Protein AF-A0A832PWU1-F1 (afdb_monomer_lite)

Sequence (85 aa):
VDFKGAADGQILPTEINAGRFGTTHHFYSAAGANFPYYMLKVAFNEPPPTLSKFNALPPDLYWIRTLDAGPVLISKDELEAKSLI

Radius of gyration: 16.18 Å; chains: 1; bounding box: 37×31×45 Å

Foldseek 3Di:
DDWDADPVRDIGDDDDDPPDDDPCLVVCVVQPNNVVVQVVCVVVVHHGDDADPPCRGDPQWDWDDDPVDDIDIDGNVRVVVVVVD

pLDDT: mean 93.75, std 7.52, range [45.5, 98.25]

Secondary structure (DSSP, 8-state):
-EEEE-TTS-EEEEE--TTS--TTHHHHHHTT--HHHHHHHHHTTPPPPP--SS--S-SSEEEE--SSS--EEEEHHHHHHHTT-

Structure (mmCIF, N/CA/C/O backbone):
data_AF-A0A832PWU1-F1
#
_entry.id   AF-A0A832PWU1-F1
#
loop_
_atom_site.group_PDB
_atom_site.id
_atom_site.type_symbol
_atom_site.label_atom_id
_atom_site.label_alt_id
_atom_site.label_comp_id
_atom_site.label_asym_id
_atom_site.label_entity_id
_atom_site.label_seq_id
_atom_site.pdbx_PDB_ins_code
_atom_site.Cartn_x
_atom_site.Cartn_y
_atom_site.Cartn_z
_atom_site.occupancy
_atom_site.B_iso_or_equiv
_atom_site.auth_seq_id
_atom_site.auth_comp_id
_atom_site.auth_asym_id
_atom_site.auth_atom_id
_atom_site.pdbx_PDB_model_num
ATOM 1 N N . VAL A 1 1 ? -7.464 -7.674 4.325 1.00 91.00 1 VAL A N 1
ATOM 2 C CA . VAL A 1 1 ? -8.637 -8.537 4.086 1.00 91.00 1 VAL A CA 1
ATOM 3 C C . VAL A 1 1 ? -8.420 -9.097 2.717 1.00 91.00 1 VAL A C 1
ATOM 5 O O . VAL A 1 1 ? -8.175 -8.310 1.805 1.00 91.00 1 VAL A O 1
ATOM 8 N N . ASP A 1 2 ? -8.454 -10.411 2.616 1.00 94.62 2 ASP A N 1
ATOM 9 C CA . ASP A 1 2 ? -8.108 -11.099 1.387 1.00 94.62 2 ASP A CA 1
ATOM 10 C C . ASP A 1 2 ? -9.395 -11.594 0.742 1.00 94.62 2 ASP A C 1
ATOM 12 O O . ASP A 1 2 ? -10.343 -11.995 1.426 1.00 94.62 2 ASP A O 1
ATOM 16 N N . PHE A 1 3 ? -9.435 -11.502 -0.580 1.00 96.19 3 PHE A N 1
ATOM 17 C CA . PHE A 1 3 ? -10.584 -11.867 -1.386 1.00 96.19 3 PHE A CA 1
ATOM 18 C C . PHE A 1 3 ? -10.137 -12.743 -2.549 1.00 96.19 3 PHE A C 1
ATOM 20 O O . PHE A 1 3 ? -9.007 -12.631 -3.031 1.00 96.19 3 PHE A O 1
ATOM 27 N N . LYS A 1 4 ? -11.055 -13.568 -3.049 1.00 97.06 4 LYS A N 1
ATOM 28 C CA . LYS A 1 4 ? -10.868 -14.354 -4.266 1.00 97.06 4 LYS A CA 1
ATOM 29 C C . LYS A 1 4 ? -12.088 -14.218 -5.169 1.00 97.06 4 LYS A C 1
ATOM 31 O O . LYS A 1 4 ? -13.218 -14.252 -4.692 1.00 97.06 4 LYS A O 1
ATOM 36 N N . GLY A 1 5 ? -11.854 -14.071 -6.470 1.00 97.25 5 GLY A N 1
ATOM 37 C CA . GLY A 1 5 ? -12.916 -14.151 -7.470 1.00 97.25 5 GLY A CA 1
ATOM 38 C C . GLY A 1 5 ? -13.376 -15.596 -7.658 1.00 97.25 5 GLY A C 1
ATOM 39 O O . GLY A 1 5 ? -12.547 -16.496 -7.822 1.00 97.25 5 GLY A O 1
ATOM 40 N N . ALA A 1 6 ? -14.686 -15.815 -7.619 1.00 96.12 6 ALA A N 1
ATOM 41 C CA . ALA A 1 6 ? -15.327 -17.057 -8.025 1.00 96.12 6 ALA A CA 1
ATOM 42 C C . ALA A 1 6 ? -15.403 -17.162 -9.558 1.00 96.12 6 ALA A C 1
ATOM 44 O O . ALA A 1 6 ? -15.184 -16.187 -10.278 1.00 96.12 6 ALA A O 1
ATOM 45 N N . ALA A 1 7 ? -15.712 -18.359 -10.064 1.00 96.31 7 ALA A N 1
ATOM 46 C CA . ALA A 1 7 ? -15.798 -18.622 -11.504 1.00 96.31 7 ALA A CA 1
ATOM 47 C C . ALA A 1 7 ? -16.887 -17.794 -12.212 1.00 96.31 7 ALA A C 1
ATOM 49 O O . ALA A 1 7 ? -16.774 -17.519 -13.402 1.00 96.31 7 ALA A O 1
ATOM 50 N N . ASP A 1 8 ? -17.919 -17.382 -11.478 1.00 96.62 8 ASP A N 1
ATOM 51 C CA . ASP A 1 8 ? -19.016 -16.526 -11.938 1.00 96.62 8 ASP A CA 1
ATOM 52 C C . ASP A 1 8 ? -18.740 -15.020 -11.746 1.00 96.62 8 ASP A C 1
ATOM 54 O O . ASP A 1 8 ? -19.601 -14.189 -12.030 1.00 96.62 8 ASP A O 1
ATOM 58 N N . GLY A 1 9 ? -17.545 -14.653 -11.271 1.00 95.56 9 GLY A N 1
ATOM 59 C CA . GLY A 1 9 ? -17.143 -13.269 -11.027 1.00 95.56 9 GLY A CA 1
ATOM 60 C C . GLY A 1 9 ? -17.528 -12.713 -9.652 1.00 95.56 9 GLY A C 1
ATOM 61 O O . GLY A 1 9 ? -17.191 -11.563 -9.361 1.00 95.56 9 GLY A O 1
ATOM 62 N N . GLN A 1 10 ? -18.180 -13.488 -8.778 1.00 97.69 10 GLN A N 1
ATOM 63 C CA . GLN A 1 10 ? -18.462 -13.036 -7.414 1.00 97.69 10 GLN A CA 1
ATOM 64 C C . GLN A 1 10 ? -17.164 -12.886 -6.599 1.00 97.69 10 GLN A C 1
ATOM 66 O O . GLN A 1 10 ? -16.278 -13.737 -6.643 1.00 97.69 10 GLN A O 1
ATOM 71 N N . ILE A 1 11 ? -17.046 -11.808 -5.819 1.00 97.44 11 ILE A N 1
ATOM 72 C CA . ILE A 1 11 ? -15.914 -11.593 -4.909 1.00 97.44 11 ILE A CA 1
ATOM 73 C C . ILE A 1 11 ? -16.221 -12.245 -3.561 1.00 97.44 11 ILE A C 1
ATOM 75 O O . ILE A 1 11 ? -17.169 -11.857 -2.880 1.00 97.44 11 ILE A O 1
ATOM 79 N N . LEU A 1 12 ? -15.402 -13.215 -3.164 1.00 97.50 12 LEU A N 1
ATOM 80 C CA . LEU A 1 12 ? -15.562 -13.966 -1.924 1.00 97.50 12 LEU A CA 1
ATOM 81 C C . LEU A 1 12 ? -14.471 -13.570 -0.919 1.00 97.50 12 LEU A C 1
ATOM 83 O O . LEU A 1 12 ? -13.288 -13.696 -1.249 1.00 97.50 12 LEU A O 1
ATOM 87 N N . PRO A 1 13 ? -14.816 -13.098 0.293 1.00 96.50 13 PRO A N 1
ATOM 88 C CA . PRO A 1 13 ? -13.828 -12.882 1.344 1.00 96.50 13 PRO A CA 1
ATOM 89 C C . PRO A 1 13 ? -13.256 -14.227 1.797 1.00 96.50 13 PRO A C 1
ATOM 91 O O . PRO A 1 13 ? -14.004 -15.169 2.060 1.00 96.50 13 PRO A O 1
ATOM 94 N N . THR A 1 14 ? -11.933 -14.316 1.902 1.00 96.31 14 THR A N 1
ATOM 95 C CA . THR A 1 14 ? -11.242 -15.547 2.315 1.00 96.31 14 THR A CA 1
ATOM 96 C C . THR A 1 14 ? -10.576 -15.418 3.677 1.00 96.31 14 THR A C 1
ATOM 98 O O . THR A 1 14 ? -10.525 -16.397 4.414 1.00 96.31 14 THR A O 1
ATOM 101 N N . GLU A 1 15 ? -10.080 -14.229 4.036 1.00 95.88 15 GLU A N 1
ATOM 102 C CA . GLU A 1 15 ? -9.374 -14.023 5.305 1.00 95.88 15 GLU A CA 1
ATOM 103 C C . GLU A 1 15 ? -9.530 -12.592 5.842 1.00 95.88 15 GLU A C 1
ATOM 105 O O . GLU A 1 15 ? -9.382 -11.599 5.119 1.00 95.88 15 GLU A O 1
ATOM 110 N N . ILE A 1 16 ? -9.779 -12.481 7.151 1.00 94.31 16 ILE A N 1
ATOM 111 C CA . ILE A 1 16 ? -9.792 -11.215 7.890 1.00 94.31 16 ILE A CA 1
ATOM 112 C C . ILE A 1 16 ? -8.715 -11.274 8.977 1.00 94.31 16 ILE A C 1
ATOM 114 O O . ILE A 1 16 ? -8.827 -12.010 9.949 1.00 94.31 16 ILE A O 1
ATOM 118 N N . ASN A 1 17 ? -7.691 -10.434 8.829 1.00 92.44 17 ASN A N 1
ATOM 119 C CA . ASN A 1 17 ? -6.594 -10.273 9.781 1.00 92.44 17 ASN A CA 1
ATOM 120 C C . ASN A 1 17 ? -6.808 -9.025 10.646 1.00 92.44 17 ASN A C 1
ATOM 122 O O . ASN A 1 17 ? -6.188 -7.989 10.413 1.00 92.44 17 ASN A O 1
ATOM 126 N N . ALA A 1 18 ? -7.721 -9.091 11.613 1.00 91.38 18 ALA A N 1
ATOM 127 C CA . ALA A 1 18 ? -7.967 -7.966 12.513 1.00 91.38 18 ALA A CA 1
ATOM 128 C C . ALA A 1 18 ? -6.812 -7.794 13.518 1.00 91.38 18 ALA A C 1
ATOM 130 O O . ALA A 1 18 ? -6.284 -8.770 14.044 1.00 91.38 18 ALA A O 1
ATOM 131 N N . GLY A 1 19 ? -6.416 -6.546 13.785 1.00 87.50 19 GLY A N 1
ATOM 132 C CA . GLY A 1 19 ? -5.396 -6.216 14.790 1.00 87.50 19 GLY A CA 1
ATOM 133 C C . GLY A 1 19 ? -3.946 -6.519 14.395 1.00 87.50 19 GLY A C 1
ATOM 134 O O . GLY A 1 19 ? -3.048 -6.315 15.207 1.00 87.50 19 GLY A O 1
ATOM 135 N N . ARG A 1 20 ? -3.690 -6.980 13.163 1.00 91.00 20 ARG A N 1
ATOM 136 C CA . ARG A 1 20 ? -2.331 -7.190 12.647 1.00 91.00 20 ARG A CA 1
ATOM 137 C C . ARG A 1 20 ? -2.196 -6.768 11.190 1.00 91.00 20 ARG A C 1
ATOM 139 O O . ARG A 1 20 ? -3.173 -6.723 10.448 1.00 91.00 20 ARG A O 1
ATOM 146 N N . PHE A 1 21 ? -0.959 -6.539 10.768 1.00 94.38 21 PHE A N 1
ATOM 147 C CA . PHE A 1 21 ? -0.625 -6.241 9.382 1.00 94.38 21 PHE A CA 1
ATOM 148 C C . 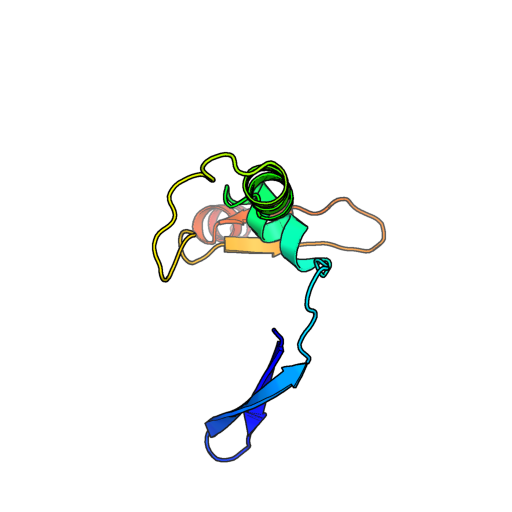PHE A 1 21 ? 0.059 -7.435 8.718 1.00 94.38 21 PHE A C 1
ATOM 150 O O . PHE A 1 21 ? 1.063 -7.940 9.215 1.00 94.38 21 PHE A O 1
ATOM 157 N N . GLY A 1 22 ? -0.470 -7.871 7.572 1.00 92.12 22 GLY A N 1
ATOM 158 C CA . GLY A 1 22 ? 0.247 -8.777 6.673 1.00 92.12 22 GLY A CA 1
ATOM 159 C C . GLY A 1 22 ? 1.429 -8.069 6.005 1.00 92.12 22 GLY A C 1
ATOM 160 O O . GLY A 1 22 ? 1.541 -6.845 6.064 1.00 92.12 22 GLY A O 1
ATOM 161 N N . THR A 1 23 ? 2.307 -8.812 5.331 1.00 91.50 23 THR A N 1
ATOM 162 C CA . THR A 1 23 ? 3.525 -8.260 4.699 1.00 91.50 23 THR A CA 1
ATOM 163 C C . THR A 1 23 ? 3.240 -7.188 3.643 1.00 91.50 23 THR A C 1
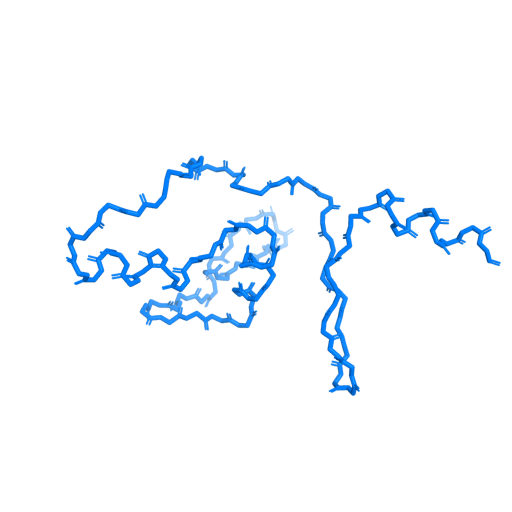ATOM 165 O O . THR A 1 23 ? 4.076 -6.314 3.421 1.00 91.50 23 THR A O 1
ATOM 168 N N . THR A 1 24 ? 2.041 -7.176 3.054 1.00 92.31 24 THR A N 1
ATOM 169 C CA . THR A 1 24 ? 1.578 -6.136 2.121 1.00 92.31 24 THR A CA 1
ATOM 170 C C . THR A 1 24 ? 1.632 -4.726 2.716 1.00 92.31 24 THR A C 1
ATOM 172 O O . THR A 1 24 ? 1.747 -3.760 1.968 1.00 92.31 24 THR A O 1
ATOM 175 N N . HIS A 1 25 ? 1.611 -4.562 4.045 1.00 94.56 25 HIS A N 1
ATOM 176 C CA . HIS A 1 25 ? 1.743 -3.231 4.645 1.00 94.56 25 HIS A CA 1
ATOM 177 C C . HIS A 1 25 ? 3.063 -2.538 4.279 1.00 94.56 25 HIS A C 1
ATOM 179 O O . HIS A 1 25 ? 3.079 -1.317 4.206 1.00 94.56 25 HIS A O 1
ATOM 185 N N . HIS A 1 26 ? 4.141 -3.283 3.998 1.00 95.50 26 HIS A N 1
ATOM 186 C CA . HIS A 1 26 ? 5.405 -2.685 3.563 1.00 95.50 26 HIS A CA 1
ATOM 187 C C . HIS A 1 26 ? 5.249 -1.909 2.251 1.00 95.50 26 HIS A C 1
ATOM 189 O O . HIS A 1 26 ? 5.780 -0.807 2.144 1.00 95.50 26 HIS A O 1
ATOM 195 N N . PHE A 1 27 ? 4.470 -2.438 1.301 1.00 96.94 27 PHE A N 1
ATOM 196 C CA . PHE A 1 27 ? 4.132 -1.733 0.064 1.00 96.94 27 PHE A CA 1
ATOM 197 C C . PHE A 1 27 ? 3.368 -0.440 0.360 1.00 96.94 27 PHE A C 1
ATOM 199 O O . PHE A 1 27 ? 3.778 0.627 -0.085 1.00 96.94 27 PHE A O 1
ATOM 206 N N . TYR A 1 28 ? 2.296 -0.520 1.158 1.00 96.56 28 TYR A N 1
ATOM 207 C CA . TYR A 1 28 ? 1.487 0.657 1.481 1.00 96.56 28 TYR A CA 1
ATOM 208 C C . TYR A 1 28 ? 2.300 1.735 2.199 1.00 96.56 28 TYR A C 1
ATOM 210 O O . TYR A 1 28 ? 2.231 2.902 1.819 1.00 96.56 28 TYR A O 1
ATOM 218 N N . SER A 1 29 ? 3.117 1.346 3.182 1.00 96.56 29 SER A N 1
ATOM 219 C CA . SER A 1 29 ? 3.994 2.269 3.901 1.00 96.56 29 SER A CA 1
ATOM 220 C C . SER A 1 29 ? 5.022 2.919 2.977 1.00 96.56 29 SER A C 1
ATOM 222 O O . SER A 1 29 ? 5.199 4.133 3.052 1.00 96.56 29 SER A O 1
ATOM 224 N N . ALA A 1 30 ? 5.663 2.146 2.091 1.00 96.81 30 ALA A N 1
ATOM 225 C CA . ALA A 1 30 ? 6.623 2.674 1.121 1.00 96.81 30 ALA A CA 1
ATOM 226 C C . ALA A 1 30 ? 5.968 3.623 0.102 1.00 96.81 30 ALA A C 1
ATOM 228 O O . ALA A 1 30 ? 6.584 4.601 -0.306 1.00 96.81 30 ALA A O 1
ATOM 229 N N . ALA A 1 31 ? 4.709 3.369 -0.263 1.00 96.81 31 ALA A N 1
ATOM 230 C CA . ALA A 1 31 ? 3.933 4.199 -1.182 1.00 96.81 31 ALA A CA 1
ATOM 231 C C . ALA A 1 31 ? 3.287 5.434 -0.517 1.00 96.81 31 ALA A C 1
ATOM 233 O O . ALA A 1 31 ? 2.614 6.209 -1.192 1.00 96.81 31 ALA A O 1
ATOM 234 N N . GLY A 1 32 ? 3.485 5.636 0.793 1.00 95.19 32 GLY A N 1
ATOM 235 C CA . GLY A 1 32 ? 3.037 6.827 1.527 1.00 95.19 32 GLY A CA 1
ATOM 236 C C . GLY A 1 32 ? 1.842 6.620 2.466 1.00 95.19 32 GLY A C 1
ATOM 237 O O . GLY A 1 32 ? 1.531 7.516 3.249 1.00 95.19 32 GLY A O 1
ATOM 238 N N . ALA A 1 33 ? 1.215 5.441 2.467 1.00 96.12 33 ALA A N 1
ATOM 239 C CA . ALA A 1 33 ? 0.125 5.068 3.373 1.00 96.12 33 ALA A CA 1
ATOM 240 C C . ALA A 1 33 ? 0.635 4.182 4.527 1.00 96.12 33 ALA A C 1
ATOM 242 O O . ALA A 1 33 ? 0.492 2.958 4.527 1.00 96.12 33 ALA A O 1
ATOM 243 N N . ASN A 1 34 ? 1.247 4.802 5.536 1.00 96.44 34 ASN A N 1
ATOM 244 C CA . ASN A 1 34 ? 1.866 4.097 6.662 1.00 96.44 34 ASN A CA 1
ATOM 245 C C . ASN A 1 34 ? 0.848 3.650 7.733 1.00 96.44 34 ASN A C 1
ATOM 247 O O . ASN A 1 34 ? 0.760 4.225 8.820 1.00 96.44 34 ASN A O 1
ATOM 251 N N . PHE A 1 35 ? 0.094 2.590 7.438 1.00 94.81 35 PHE A N 1
ATOM 252 C CA . PHE A 1 35 ? -0.943 2.065 8.334 1.00 94.81 35 PHE A CA 1
ATOM 253 C C . PHE A 1 35 ? -0.466 1.647 9.735 1.00 94.81 35 PHE A C 1
ATOM 255 O O . PHE A 1 35 ? -1.204 1.921 10.683 1.00 94.81 35 PHE A O 1
ATOM 262 N N . PRO A 1 36 ? 0.730 1.053 9.933 1.00 95.75 36 PRO A N 1
ATOM 263 C CA . PRO A 1 36 ? 1.253 0.821 11.280 1.00 95.75 36 PRO A CA 1
ATOM 264 C C . PRO A 1 36 ? 1.349 2.098 12.121 1.00 95.75 36 PRO A C 1
ATOM 266 O O . PRO A 1 36 ? 0.925 2.112 13.277 1.00 95.75 36 PRO A O 1
ATOM 269 N N . TYR A 1 37 ? 1.837 3.193 11.532 1.00 96.44 37 TYR A N 1
ATOM 270 C CA . TYR A 1 37 ? 1.885 4.490 12.208 1.00 96.44 37 TYR A CA 1
ATOM 271 C C . TYR A 1 37 ? 0.482 5.052 12.475 1.00 96.44 37 TYR A C 1
ATOM 273 O O . TYR A 1 37 ? 0.225 5.596 13.546 1.00 96.44 37 TYR A O 1
ATOM 281 N N . TYR A 1 38 ? -0.456 4.884 11.542 1.00 95.31 38 TYR A N 1
ATOM 282 C CA . TYR A 1 38 ? -1.830 5.365 11.725 1.00 95.31 38 TYR A CA 1
ATOM 283 C C . TYR A 1 38 ? -2.552 4.597 12.836 1.00 95.31 38 TYR A C 1
ATOM 285 O O . TYR A 1 38 ? -3.257 5.200 13.641 1.00 95.31 38 TYR A O 1
ATOM 293 N N . MET A 1 39 ? -2.323 3.284 12.926 1.00 95.38 39 MET A N 1
ATOM 294 C CA . MET A 1 39 ? -2.828 2.457 14.020 1.00 95.38 39 MET A CA 1
ATOM 295 C C . MET A 1 39 ? -2.287 2.934 15.369 1.00 95.38 39 MET A C 1
ATOM 297 O O . MET A 1 39 ? -3.051 3.001 16.327 1.00 95.38 39 MET A O 1
ATOM 301 N N . LEU A 1 40 ? -1.006 3.315 15.438 1.00 96.12 40 LEU A N 1
ATOM 302 C CA . LEU A 1 40 ? -0.422 3.895 16.646 1.00 96.12 40 LEU A CA 1
ATOM 303 C C . LEU A 1 40 ? -1.144 5.189 17.044 1.00 96.12 40 LEU A C 1
ATOM 305 O O . LEU A 1 40 ? -1.550 5.321 18.192 1.00 96.12 40 LEU A O 1
ATOM 309 N N . LYS A 1 41 ? -1.370 6.108 16.097 1.00 97.62 41 LYS A N 1
ATOM 310 C CA . LYS A 1 41 ? -2.117 7.349 16.363 1.00 97.62 41 LYS A CA 1
ATOM 311 C C . LYS A 1 41 ? -3.491 7.067 16.956 1.00 97.62 41 LYS A C 1
ATOM 313 O O . LYS A 1 41 ? -3.807 7.567 18.030 1.00 97.62 41 LYS A O 1
ATOM 318 N N . VAL A 1 42 ? -4.252 6.180 16.319 1.00 95.62 42 VAL A N 1
ATOM 319 C CA . VAL A 1 42 ? -5.576 5.776 16.808 1.00 95.62 42 VAL A CA 1
ATOM 320 C C . VAL A 1 42 ? -5.496 5.151 18.206 1.00 95.62 42 VAL A C 1
ATOM 322 O O . VAL A 1 42 ? -6.300 5.497 19.066 1.00 95.62 42 VAL A O 1
ATOM 325 N N . ALA A 1 43 ? -4.517 4.279 18.465 1.00 96.31 43 ALA A N 1
ATOM 326 C CA . ALA A 1 43 ? -4.350 3.620 19.764 1.00 96.31 43 ALA A CA 1
ATOM 327 C C . ALA A 1 43 ? -4.068 4.604 20.913 1.00 96.31 43 ALA A C 1
ATOM 329 O O . ALA A 1 43 ? -4.479 4.357 22.044 1.00 96.31 43 ALA A O 1
ATOM 330 N N . PHE A 1 44 ? -3.407 5.725 20.619 1.00 98.00 44 PHE A N 1
ATOM 331 C CA . PHE A 1 44 ? -3.137 6.804 21.573 1.00 98.00 44 PHE A CA 1
ATOM 332 C C . PHE A 1 44 ? -4.191 7.921 21.545 1.00 98.00 44 PHE A C 1
ATOM 334 O O . PHE A 1 44 ? -4.000 8.966 22.163 1.00 98.00 44 PHE A O 1
ATOM 341 N N . ASN A 1 45 ? -5.321 7.701 20.864 1.00 97.94 45 ASN A N 1
ATOM 342 C CA . ASN A 1 45 ? -6.395 8.682 20.707 1.00 97.94 45 ASN A CA 1
ATOM 343 C C . ASN A 1 45 ? -5.922 10.000 20.051 1.00 97.94 45 ASN A C 1
ATOM 345 O O . ASN A 1 45 ? -6.477 11.073 20.291 1.00 97.94 45 ASN A O 1
ATOM 349 N N . GLU A 1 46 ? -4.887 9.907 19.214 1.00 98.25 46 GLU A N 1
ATOM 350 C CA . GLU A 1 46 ? -4.364 10.982 18.378 1.00 98.25 46 GLU A CA 1
ATOM 351 C C . GLU A 1 46 ? -5.007 10.925 16.979 1.00 98.25 46 GLU A C 1
ATOM 353 O O . GLU A 1 46 ? -5.314 9.838 16.476 1.00 98.25 46 GLU A O 1
ATOM 358 N N . PRO A 1 47 ? -5.189 12.070 16.297 1.00 96.88 47 PRO A N 1
ATOM 359 C CA . PRO A 1 47 ? -5.745 12.076 14.950 1.00 96.88 47 PRO A CA 1
ATOM 360 C C . PRO A 1 47 ? -4.767 11.417 13.957 1.00 96.88 47 PRO A C 1
ATOM 362 O O . PRO A 1 47 ? -3.618 11.863 13.843 1.00 96.88 47 PRO A O 1
ATOM 365 N N . PRO A 1 48 ? -5.178 10.373 13.213 1.00 95.12 48 PRO A N 1
ATOM 366 C CA . PRO A 1 48 ? -4.357 9.823 12.143 1.00 95.12 48 PRO A CA 1
ATOM 367 C C . PRO A 1 48 ? -4.343 10.768 10.925 1.00 95.12 48 PRO A C 1
ATOM 369 O O . PRO A 1 48 ? -5.240 11.602 10.776 1.00 95.12 48 PRO A O 1
ATOM 372 N N . PRO A 1 49 ? -3.358 10.637 10.019 1.00 93.75 49 PRO A N 1
ATOM 373 C CA . PRO A 1 49 ? -3.358 11.353 8.746 1.00 93.75 49 PRO A CA 1
ATOM 374 C C . PRO A 1 49 ? -4.627 11.109 7.924 1.00 93.75 49 PRO A C 1
ATOM 376 O O . PRO A 1 49 ? -5.166 10.001 7.894 1.00 93.75 49 PRO A O 1
ATOM 379 N N . THR A 1 50 ? -5.079 12.146 7.220 1.00 92.44 50 THR A N 1
ATOM 380 C CA . THR A 1 50 ? -6.224 12.057 6.311 1.00 92.44 50 THR A CA 1
ATOM 381 C C . THR A 1 50 ? -5.867 11.213 5.092 1.00 92.44 50 THR A C 1
ATOM 383 O O . THR A 1 50 ? -4.866 11.463 4.426 1.00 92.44 50 THR A O 1
ATOM 386 N N . LEU A 1 51 ? -6.725 10.249 4.769 1.00 91.44 51 LEU A N 1
ATOM 387 C CA . LEU A 1 51 ? -6.640 9.429 3.563 1.00 91.44 51 LEU A CA 1
ATOM 388 C C . LEU A 1 51 ? -7.956 9.534 2.803 1.00 91.44 51 LEU A C 1
ATOM 390 O O . LEU A 1 51 ? -9.024 9.703 3.401 1.00 91.44 51 LEU A O 1
ATOM 394 N N . SER A 1 52 ? -7.898 9.386 1.483 1.00 92.88 52 SER A N 1
ATOM 395 C CA . SER A 1 52 ? -9.112 9.139 0.715 1.00 92.88 52 SER A CA 1
ATOM 396 C C . SER A 1 52 ? -9.750 7.822 1.172 1.00 92.88 52 SER A C 1
ATOM 398 O O . SER A 1 52 ? -9.071 6.847 1.498 1.00 92.88 52 SER A O 1
ATOM 400 N N . LYS A 1 53 ? -11.088 7.782 1.193 1.00 91.62 53 LYS A N 1
ATOM 401 C CA . LYS A 1 53 ? -11.844 6.576 1.574 1.00 91.62 53 LYS A CA 1
ATOM 402 C C . LYS A 1 53 ? -11.505 5.377 0.678 1.00 91.62 53 LYS A C 1
ATOM 404 O O . LYS A 1 53 ? -11.515 4.240 1.137 1.00 91.62 53 LYS A O 1
ATOM 409 N N . PHE A 1 54 ? -11.224 5.648 -0.593 1.00 94.19 54 PHE A N 1
ATOM 410 C CA . PHE A 1 54 ? -10.842 4.675 -1.607 1.00 94.19 54 PHE A CA 1
ATOM 411 C C . PHE A 1 54 ? -9.663 5.227 -2.402 1.00 94.19 54 PHE A C 1
ATOM 413 O O . PHE A 1 54 ? -9.546 6.443 -2.547 1.00 94.19 54 PHE A O 1
ATOM 420 N N . ASN A 1 55 ? -8.834 4.338 -2.955 1.00 93.25 55 ASN A N 1
ATOM 421 C CA . ASN A 1 55 ? -7.676 4.708 -3.776 1.00 93.25 55 ASN A CA 1
ATOM 422 C C . ASN A 1 55 ? -6.734 5.679 -3.039 1.00 93.25 55 ASN A C 1
ATOM 424 O O . ASN A 1 55 ? -6.463 6.782 -3.502 1.00 93.25 55 ASN A O 1
ATOM 428 N N . ALA A 1 56 ? -6.283 5.282 -1.845 1.00 94.00 56 ALA A N 1
ATOM 429 C CA . ALA A 1 56 ? -5.367 6.072 -1.014 1.00 94.00 56 ALA A CA 1
ATOM 430 C C . ALA A 1 56 ? -3.956 6.213 -1.602 1.00 94.00 56 ALA A C 1
ATOM 432 O O . ALA A 1 56 ? -3.184 7.052 -1.150 1.00 94.00 56 ALA A O 1
ATOM 433 N N . LEU A 1 57 ? -3.628 5.387 -2.592 1.00 95.56 57 LEU A N 1
ATOM 434 C CA . LEU A 1 57 ? -2.367 5.402 -3.311 1.00 95.56 57 LEU A CA 1
ATOM 435 C C . LEU A 1 57 ? -2.622 5.660 -4.800 1.00 95.56 57 LEU A C 1
ATOM 437 O O . LEU A 1 57 ? -3.695 5.292 -5.295 1.00 95.56 57 LEU A O 1
ATOM 441 N N . PRO A 1 58 ? -1.640 6.224 -5.521 1.00 95.25 58 PRO A N 1
ATOM 442 C CA . PRO A 1 58 ? -1.655 6.247 -6.976 1.00 95.25 58 PRO A CA 1
ATOM 443 C C . PRO A 1 58 ? -1.805 4.830 -7.561 1.00 95.25 58 PRO A C 1
ATOM 445 O O . PRO A 1 58 ? -1.317 3.866 -6.958 1.00 95.25 58 PRO A O 1
ATOM 448 N N . PRO A 1 59 ? -2.471 4.684 -8.720 1.00 97.00 59 PRO A N 1
ATOM 449 C CA . PR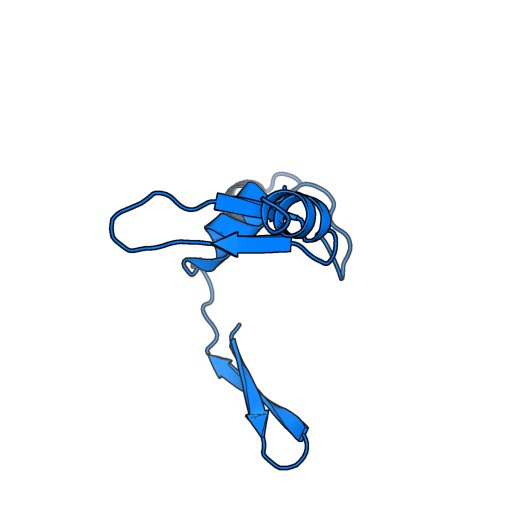O A 1 59 ? -2.468 3.423 -9.453 1.00 97.00 59 PRO A CA 1
ATOM 450 C C . PRO A 1 59 ? -1.062 3.108 -9.993 1.00 97.00 59 PRO A C 1
ATOM 452 O O . PRO A 1 59 ? -0.145 3.920 -9.883 1.00 97.00 59 PRO A O 1
ATOM 455 N N . ASP A 1 60 ? -0.911 1.931 -10.603 1.00 97.56 60 ASP A N 1
ATOM 456 C CA . ASP A 1 60 ? 0.270 1.579 -11.405 1.00 97.56 60 ASP A CA 1
ATOM 457 C C . ASP A 1 60 ? 1.606 1.574 -10.632 1.00 97.56 60 ASP A C 1
ATOM 459 O O . ASP A 1 60 ? 2.671 1.892 -11.162 1.00 97.56 60 ASP A O 1
ATOM 463 N N . LEU A 1 61 ? 1.548 1.151 -9.366 1.00 97.94 61 LEU A N 1
ATOM 464 C CA . LEU A 1 61 ? 2.707 0.877 -8.517 1.00 97.94 61 LEU A CA 1
ATOM 465 C C . LEU A 1 61 ? 2.966 -0.632 -8.408 1.00 97.94 61 LEU A C 1
ATOM 467 O O . LEU A 1 61 ? 2.049 -1.414 -8.151 1.00 97.94 61 LEU A O 1
ATOM 471 N N . TYR A 1 62 ? 4.232 -1.033 -8.516 1.00 96.81 62 TYR A N 1
ATOM 472 C CA . TYR A 1 62 ? 4.682 -2.421 -8.414 1.00 96.81 62 TYR A CA 1
ATOM 473 C C . TYR A 1 62 ? 5.599 -2.621 -7.211 1.00 96.81 62 TYR A C 1
ATOM 475 O O . TYR A 1 62 ? 6.464 -1.797 -6.917 1.00 96.81 62 TYR A O 1
ATOM 483 N N . TRP A 1 63 ? 5.432 -3.760 -6.538 1.00 96.56 63 TRP A N 1
ATOM 484 C CA . TRP A 1 63 ? 6.290 -4.204 -5.441 1.00 96.56 63 TRP A CA 1
ATOM 485 C C . TRP A 1 63 ? 7.067 -5.445 -5.863 1.00 96.56 63 TRP A C 1
ATOM 487 O O . TRP A 1 63 ? 6.534 -6.558 -5.857 1.00 96.56 63 TRP A O 1
ATOM 497 N N . ILE A 1 64 ? 8.327 -5.257 -6.244 1.00 94.88 64 ILE A N 1
ATOM 498 C CA . ILE A 1 64 ? 9.195 -6.343 -6.698 1.00 94.88 64 ILE A CA 1
ATOM 499 C C . ILE A 1 64 ? 10.064 -6.773 -5.521 1.00 94.88 64 ILE A C 1
ATOM 501 O O . ILE A 1 64 ? 10.780 -5.961 -4.939 1.00 94.88 64 ILE A O 1
ATOM 505 N N . ARG A 1 65 ? 9.994 -8.053 -5.147 1.00 92.94 6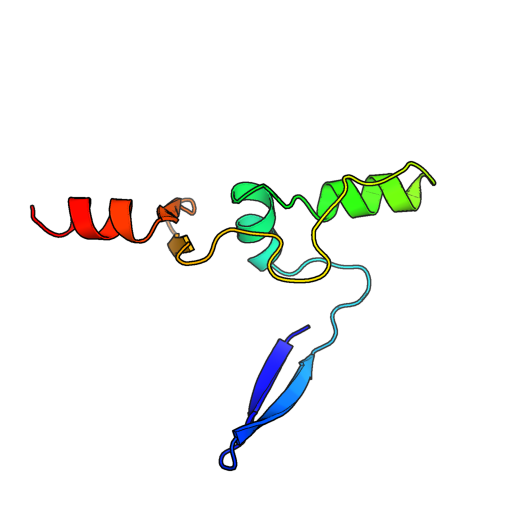5 ARG A N 1
ATOM 506 C CA . ARG A 1 65 ? 10.798 -8.616 -4.055 1.00 92.94 65 ARG A CA 1
ATOM 507 C C . ARG A 1 65 ? 11.196 -10.056 -4.346 1.00 92.94 65 ARG A C 1
ATOM 509 O O . ARG A 1 65 ? 10.408 -10.814 -4.912 1.00 92.94 65 ARG A O 1
ATOM 516 N N . THR A 1 66 ? 12.372 -10.443 -3.876 1.00 90.75 66 THR A N 1
ATOM 517 C CA . THR A 1 66 ? 12.831 -11.837 -3.831 1.00 90.75 66 THR A CA 1
ATOM 518 C C . THR A 1 66 ? 13.202 -12.196 -2.392 1.00 90.75 66 THR A C 1
ATOM 520 O O . THR A 1 66 ? 13.029 -11.381 -1.486 1.00 90.75 66 THR A O 1
ATOM 523 N N . LEU A 1 67 ? 13.630 -13.437 -2.148 1.00 90.38 67 LEU A N 1
ATOM 524 C CA . LEU A 1 67 ? 14.100 -13.843 -0.821 1.00 90.38 67 LEU A CA 1
ATOM 525 C C . LEU A 1 67 ? 15.458 -13.206 -0.485 1.00 90.38 67 LEU A C 1
ATOM 527 O O . LEU A 1 67 ? 15.681 -12.806 0.653 1.00 90.38 67 LEU A O 1
ATOM 531 N N . ASP A 1 68 ? 16.325 -13.081 -1.492 1.00 94.56 68 ASP A N 1
ATOM 532 C CA . ASP A 1 68 ? 17.735 -12.707 -1.327 1.00 94.56 68 ASP A CA 1
ATOM 533 C C . ASP A 1 68 ? 18.007 -11.210 -1.542 1.00 94.56 68 ASP A C 1
ATOM 535 O O . ASP A 1 68 ? 19.145 -10.758 -1.427 1.00 94.56 68 ASP A O 1
ATOM 539 N N . ALA A 1 69 ? 16.976 -10.424 -1.862 1.00 91.38 69 ALA A N 1
ATOM 540 C CA . ALA A 1 69 ? 17.089 -8.986 -2.069 1.00 91.38 69 ALA A CA 1
ATOM 541 C C . ALA A 1 69 ? 15.974 -8.220 -1.352 1.00 91.38 69 ALA A C 1
ATOM 543 O O . ALA A 1 69 ? 14.845 -8.696 -1.205 1.00 91.38 69 ALA A O 1
ATOM 544 N N . GLY A 1 70 ? 16.299 -6.995 -0.934 1.00 91.25 70 GLY A N 1
ATOM 545 C CA . GLY A 1 70 ? 15.315 -6.059 -0.402 1.00 91.25 70 GLY A CA 1
ATOM 546 C C . GLY A 1 70 ? 14.231 -5.726 -1.436 1.00 91.25 70 GLY A C 1
ATOM 547 O O . GLY A 1 70 ? 14.467 -5.834 -2.642 1.00 91.25 70 GLY A O 1
ATOM 548 N N . PRO A 1 71 ? 13.032 -5.329 -0.988 1.00 95.12 71 PRO A N 1
ATOM 549 C CA . PRO A 1 71 ? 11.958 -4.989 -1.900 1.00 95.12 71 PRO A CA 1
ATOM 550 C C . PRO A 1 71 ? 12.209 -3.652 -2.605 1.00 95.12 71 PRO A C 1
ATOM 552 O O . PRO A 1 71 ? 12.807 -2.736 -2.039 1.00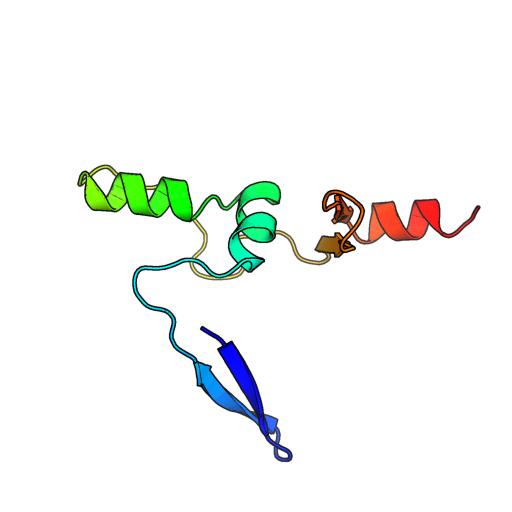 95.12 71 PRO A O 1
ATOM 555 N N . VAL A 1 72 ? 11.669 -3.521 -3.813 1.00 95.56 72 VAL A N 1
ATOM 556 C CA . VAL A 1 72 ? 11.674 -2.290 -4.603 1.00 95.56 72 VAL A CA 1
ATOM 557 C C . VAL A 1 72 ? 10.232 -1.894 -4.905 1.00 95.56 72 VAL A C 1
ATOM 559 O O . VAL A 1 72 ? 9.469 -2.682 -5.468 1.00 95.56 72 VAL A O 1
ATOM 562 N N . LEU A 1 73 ? 9.873 -0.664 -4.534 1.00 97.50 73 LEU A N 1
ATOM 563 C CA . LEU A 1 73 ? 8.692 0.020 -5.054 1.00 97.50 73 LEU A CA 1
ATOM 564 C C . LEU A 1 73 ? 9.092 0.745 -6.336 1.00 97.50 73 LEU A C 1
ATOM 566 O O . LEU A 1 73 ? 10.065 1.496 -6.327 1.00 97.50 73 LEU A O 1
ATOM 570 N N . ILE A 1 74 ? 8.353 0.522 -7.414 1.00 97.31 74 ILE A N 1
ATOM 571 C CA . ILE A 1 74 ? 8.595 1.172 -8.703 1.00 97.31 74 ILE A CA 1
ATOM 572 C C . ILE A 1 74 ? 7.258 1.473 -9.378 1.00 97.31 74 ILE A C 1
ATOM 574 O O . ILE A 1 74 ? 6.325 0.671 -9.291 1.00 97.31 74 ILE A O 1
ATOM 578 N N . SER A 1 75 ? 7.141 2.629 -10.025 1.00 97.81 75 SER A N 1
ATOM 579 C CA . SER A 1 75 ? 5.983 2.924 -10.874 1.00 97.81 75 SER A CA 1
ATOM 580 C C . SER A 1 75 ? 6.063 2.170 -12.205 1.00 97.81 75 SER A C 1
ATOM 582 O O . SER A 1 75 ? 7.135 1.730 -12.631 1.00 97.81 75 SER A O 1
ATOM 584 N N . LYS A 1 76 ? 4.926 2.022 -12.887 1.00 97.19 76 LYS A N 1
ATOM 585 C CA . LYS A 1 76 ? 4.874 1.447 -14.236 1.00 97.19 76 LYS A CA 1
ATOM 586 C C . LYS A 1 76 ? 5.802 2.169 -15.207 1.00 97.19 76 LYS A C 1
ATOM 588 O O . LYS A 1 76 ? 6.607 1.515 -15.861 1.00 97.19 76 LYS A O 1
ATOM 593 N N . ASP A 1 77 ? 5.729 3.496 -15.239 1.00 96.56 77 ASP A N 1
ATOM 594 C CA . ASP A 1 77 ? 6.508 4.328 -16.158 1.00 96.56 77 ASP A CA 1
ATOM 595 C C . ASP A 1 77 ? 8.017 4.138 -15.941 1.00 96.56 77 ASP A C 1
ATOM 597 O O . ASP A 1 77 ? 8.782 3.967 -16.891 1.00 96.56 77 ASP A O 1
ATOM 601 N N . GLU A 1 78 ? 8.458 4.094 -14.678 1.00 96.31 78 GLU A N 1
ATOM 602 C CA . GLU A 1 78 ? 9.858 3.827 -14.329 1.00 96.31 78 GLU A CA 1
ATOM 603 C C . GLU A 1 78 ? 10.299 2.408 -14.711 1.00 96.31 78 GLU A C 1
ATOM 605 O O . GLU A 1 78 ? 11.447 2.207 -15.121 1.00 96.31 78 GLU A O 1
ATOM 610 N N . LEU A 1 79 ? 9.415 1.417 -14.564 1.00 95.75 79 LEU A N 1
ATOM 611 C CA . LEU A 1 79 ? 9.693 0.031 -14.931 1.00 95.75 79 LEU A CA 1
ATOM 612 C C . LEU A 1 79 ? 9.813 -0.127 -16.454 1.00 95.75 79 LEU A C 1
ATOM 614 O O . LEU A 1 79 ? 10.760 -0.750 -16.939 1.00 95.75 79 LEU A O 1
ATOM 618 N N . GLU A 1 80 ? 8.896 0.470 -17.213 1.00 95.50 80 GLU A N 1
ATOM 619 C CA . GLU A 1 80 ? 8.902 0.446 -18.680 1.00 95.50 80 GLU A CA 1
ATOM 620 C C . GLU A 1 80 ? 10.137 1.159 -19.247 1.00 95.50 80 GLU A C 1
ATOM 622 O O . GLU A 1 80 ? 10.817 0.607 -20.114 1.00 95.50 80 GLU A O 1
ATOM 627 N N . ALA A 1 81 ? 10.516 2.313 -18.687 1.00 95.06 81 ALA A N 1
ATOM 628 C CA . ALA A 1 81 ? 11.730 3.030 -19.082 1.00 95.06 81 ALA A CA 1
ATOM 629 C C . ALA A 1 81 ? 13.015 2.198 -18.889 1.00 95.06 81 ALA A C 1
ATOM 631 O O . ALA A 1 81 ? 13.967 2.340 -19.656 1.00 95.06 81 ALA A O 1
ATOM 632 N N . LYS A 1 82 ? 13.048 1.311 -17.885 1.00 87.88 82 LYS A N 1
ATOM 633 C CA . LYS A 1 82 ? 14.179 0.398 -17.632 1.00 87.88 82 LYS A CA 1
ATOM 634 C C . LYS A 1 82 ? 14.167 -0.860 -18.502 1.00 87.88 82 LYS A C 1
ATOM 636 O O . LYS A 1 82 ? 15.199 -1.509 -18.609 1.00 87.88 82 LYS A O 1
ATOM 641 N N . SER A 1 83 ? 13.026 -1.205 -19.095 1.00 74.06 83 SER A N 1
ATOM 642 C CA . SER A 1 83 ? 12.843 -2.421 -19.904 1.00 74.06 83 SER A CA 1
ATOM 643 C C . SER A 1 83 ? 13.309 -2.257 -21.359 1.00 74.06 83 SER A C 1
ATOM 645 O O . SER A 1 83 ? 13.323 -3.223 -22.115 1.00 74.06 83 SER A O 1
ATOM 647 N N . LEU A 1 84 ? 13.655 -1.031 -21.760 1.00 55.12 84 LEU A N 1
ATOM 648 C CA . LEU A 1 84 ? 14.089 -0.654 -23.110 1.00 55.12 84 LEU A CA 1
ATOM 649 C C . LEU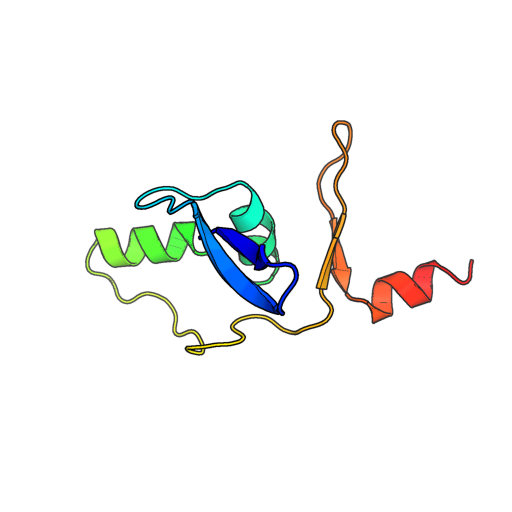 A 1 84 ? 15.625 -0.633 -23.275 1.00 55.12 84 LEU A C 1
ATOM 651 O O . LEU A 1 84 ? 16.129 -0.042 -24.231 1.00 55.12 84 LEU A O 1
ATOM 655 N N . ILE A 1 85 ? 16.357 -1.258 -22.347 1.00 45.50 85 ILE A N 1
ATOM 656 C CA . ILE A 1 85 ? 17.823 -1.409 -22.340 1.00 45.50 85 ILE A CA 1
ATOM 657 C C . ILE A 1 85 ? 18.149 -2.899 -22.416 1.00 45.50 85 ILE A C 1
ATOM 659 O O . ILE A 1 85 ? 19.049 -3.257 -23.207 1.00 45.50 85 ILE A O 1
#